Protein AF-A0A1S8IVL9-F1 (afdb_monomer)

Solvent-accessible surface area (backbone atoms only — not comparable to full-atom values): 5675 Å² total; per-residue (Å²): 107,70,67,59,52,49,54,49,50,51,48,51,52,56,59,50,70,74,42,99,66,57,46,81,44,67,66,37,76,20,57,28,40,93,81,38,82,89,32,65,50,70,39,53,31,39,38,40,35,77,49,34,38,34,39,40,57,86,67,85,46,98,86,48,88,66,67,75,78,87,31,66,67,62,54,45,45,47,50,6,45,46,70,72,40,57,89,82,44,75,52,82,40,83,45,81,84

Sequence (97 aa):
MKEYVTAYCDLVEERVNQYENATVELEQKVDFSKWVPEGFGTSDVVVLSDKTIEIIDLKYGKGVPVDAYLNPQLMLYALGAVDKYDIIYEFETVRMT

Nearest PDB structures (foldseek):
  8gh6-assembly1_A  TM=5.868E-01  e=4.905E-02  Bombyx mori
  8ibz-assembly1_C  TM=5.488E-01  e=6.471E-02  Bombyx mori
  5lhc-assembly1_A  TM=6.371E-01  e=7.303E-01  Bacillus sp. (in: firmicutes)
  5liq-assembly2_B  TM=6.339E-01  e=1.032E+00  Bacillus sp. (in: firmicutes)
  5lhc-assembly1_B  TM=6.404E-01  e=1.676E+00  Bacillus sp. (in: firmicutes)

pLDDT: mean 89.91, std 10.99, range [51.34, 98.06]

Organism: Enterococcus faecium (NCBI:txid1352)

Mean predicted aligned error: 4.23 Å

Structure (mmCIF, N/CA/C/O backbone):
data_AF-A0A1S8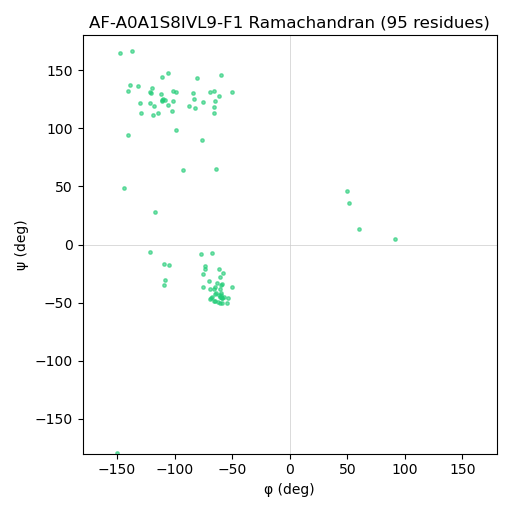IVL9-F1
#
_entry.id   AF-A0A1S8IVL9-F1
#
loop_
_atom_site.group_PD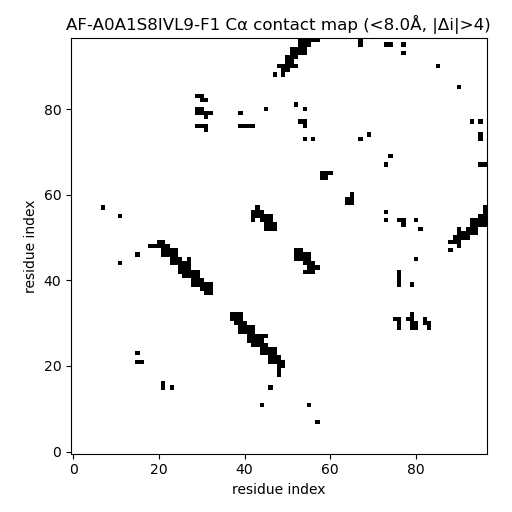B
_atom_site.id
_atom_site.type_symbol
_atom_site.label_atom_id
_atom_site.label_alt_id
_atom_site.label_comp_id
_atom_site.label_asym_id
_atom_site.label_entity_id
_atom_site.label_seq_id
_atom_site.pdbx_PDB_ins_code
_atom_site.Cartn_x
_atom_site.Cartn_y
_atom_site.Cartn_z
_atom_site.occupancy
_atom_site.B_iso_or_equiv
_atom_site.auth_seq_id
_atom_site.auth_comp_id
_atom_site.auth_asym_id
_atom_site.auth_atom_id
_atom_site.pdbx_PDB_model_num
ATOM 1 N N . MET A 1 1 ? 18.033 11.367 -9.418 1.00 69.50 1 MET A N 1
ATOM 2 C CA . MET A 1 1 ? 17.905 10.262 -8.433 1.00 69.50 1 MET A CA 1
ATOM 3 C C . MET A 1 1 ? 17.475 10.798 -7.080 1.00 69.50 1 MET A C 1
ATOM 5 O O . MET A 1 1 ? 16.381 10.458 -6.672 1.00 69.50 1 MET A O 1
ATOM 9 N N . LYS A 1 2 ? 18.254 11.683 -6.438 1.00 78.19 2 LYS A N 1
ATOM 10 C CA . LYS A 1 2 ? 17.851 12.330 -5.176 1.00 78.19 2 LYS A CA 1
ATOM 11 C C . LYS A 1 2 ? 16.485 13.026 -5.269 1.00 78.19 2 LYS A C 1
ATOM 13 O O . LYS A 1 2 ? 15.644 12.782 -4.426 1.00 78.19 2 LYS A O 1
ATOM 18 N N . GLU A 1 3 ? 16.246 13.787 -6.336 1.00 82.31 3 GLU A N 1
ATOM 19 C CA . GLU A 1 3 ? 14.958 14.465 -6.575 1.00 82.31 3 GLU A CA 1
ATOM 20 C C . GLU A 1 3 ? 13.771 13.496 -6.693 1.00 82.31 3 GLU A C 1
ATOM 22 O O . GLU A 1 3 ? 12.715 13.778 -6.150 1.00 82.31 3 GLU A O 1
ATOM 27 N N . TYR A 1 4 ? 13.950 12.331 -7.330 1.00 81.56 4 TYR A N 1
ATOM 28 C CA . TYR A 1 4 ? 12.893 11.312 -7.443 1.00 81.56 4 TYR A CA 1
ATOM 29 C C . TYR A 1 4 ? 12.578 10.652 -6.101 1.00 81.56 4 TYR A C 1
ATOM 31 O O . TYR A 1 4 ? 11.421 10.372 -5.812 1.00 81.56 4 TYR A O 1
ATOM 39 N N . VAL A 1 5 ? 13.608 10.411 -5.286 1.00 86.25 5 VAL A N 1
ATOM 40 C CA . VAL A 1 5 ? 13.432 9.872 -3.932 1.00 86.25 5 VAL A CA 1
ATOM 41 C C . VAL A 1 5 ? 12.730 10.899 -3.051 1.00 86.25 5 VAL A C 1
ATOM 43 O O . VAL A 1 5 ? 11.776 10.545 -2.377 1.00 86.25 5 VAL A O 1
ATOM 46 N N . THR A 1 6 ? 13.145 12.168 -3.100 1.00 90.38 6 THR A N 1
ATOM 47 C CA . THR A 1 6 ? 12.474 13.250 -2.368 1.00 90.38 6 THR A CA 1
ATOM 48 C C . THR A 1 6 ? 11.014 13.378 -2.790 1.00 90.38 6 THR A C 1
ATOM 50 O O . THR A 1 6 ? 10.152 13.298 -1.933 1.00 90.38 6 THR A O 1
ATOM 53 N N . ALA A 1 7 ? 10.724 13.444 -4.093 1.00 89.19 7 ALA A N 1
ATOM 54 C CA . ALA A 1 7 ? 9.348 13.519 -4.582 1.00 89.19 7 ALA A CA 1
ATOM 55 C C . ALA A 1 7 ? 8.497 12.310 -4.159 1.00 89.19 7 ALA A C 1
ATOM 57 O O . ALA A 1 7 ? 7.309 12.458 -3.888 1.00 89.19 7 ALA A O 1
ATOM 58 N N . TYR A 1 8 ? 9.092 11.114 -4.091 1.00 90.62 8 TYR A N 1
ATOM 59 C CA . TYR A 1 8 ? 8.390 9.936 -3.592 1.00 90.62 8 TYR A CA 1
ATOM 60 C C . TYR A 1 8 ? 8.091 10.026 -2.094 1.00 90.62 8 TYR A C 1
ATOM 62 O O . TYR A 1 8 ? 6.965 9.761 -1.686 1.00 90.62 8 TYR A O 1
ATOM 70 N N . CYS A 1 9 ? 9.071 10.425 -1.281 1.00 92.31 9 CYS A N 1
ATOM 71 C CA . CYS A 1 9 ? 8.863 10.644 0.148 1.00 92.31 9 CYS A CA 1
ATOM 72 C C . CYS A 1 9 ? 7.792 11.712 0.396 1.00 92.31 9 CYS A C 1
ATOM 74 O O . CYS A 1 9 ? 6.882 11.467 1.180 1.00 92.31 9 CYS A O 1
ATOM 76 N N . ASP A 1 10 ? 7.853 12.834 -0.325 1.00 94.31 10 ASP A N 1
ATOM 77 C CA . ASP A 1 10 ? 6.873 13.918 -0.228 1.00 94.31 10 ASP A CA 1
ATOM 78 C C . ASP A 1 10 ? 5.461 13.415 -0.569 1.00 94.31 10 ASP A C 1
ATOM 80 O O . ASP A 1 10 ? 4.511 13.712 0.151 1.00 94.31 10 ASP A O 1
ATOM 84 N N . LEU A 1 11 ? 5.323 12.599 -1.624 1.00 93.06 11 LEU A N 1
ATOM 85 C CA . LEU A 1 11 ? 4.051 11.967 -1.980 1.00 93.06 11 LEU A CA 1
ATOM 86 C C . LEU A 1 11 ? 3.546 11.067 -0.850 1.00 93.06 11 LEU A C 1
ATOM 88 O O . LEU A 1 11 ? 2.392 11.184 -0.449 1.00 93.06 11 LEU A O 1
ATOM 92 N N . VAL A 1 12 ? 4.386 10.167 -0.331 1.00 95.00 12 VAL A N 1
ATOM 93 C CA . VAL A 1 12 ? 3.993 9.255 0.754 1.00 95.00 12 VAL A CA 1
ATOM 94 C C . VAL A 1 12 ? 3.548 10.049 1.982 1.00 95.00 12 VAL A C 1
ATOM 96 O O . VAL A 1 12 ? 2.488 9.761 2.533 1.00 95.00 12 VAL A O 1
ATOM 99 N N . GLU A 1 13 ? 4.298 11.079 2.376 1.00 96.31 13 GLU A N 1
ATOM 100 C CA . GLU A 1 13 ? 3.924 11.966 3.480 1.00 96.31 13 GLU A CA 1
ATOM 101 C C . GLU A 1 13 ? 2.592 12.680 3.211 1.00 96.31 13 GLU A C 1
ATOM 103 O O . GLU A 1 13 ? 1.719 12.698 4.080 1.00 96.31 13 GLU A O 1
ATOM 108 N N . GLU A 1 14 ? 2.386 13.221 2.007 1.00 96.06 14 GLU A N 1
ATOM 109 C CA . GLU A 1 14 ? 1.129 13.864 1.616 1.00 96.06 14 GLU A CA 1
ATOM 110 C C . GLU A 1 14 ? -0.057 12.901 1.732 1.00 96.06 14 GLU A C 1
ATOM 112 O O . GLU A 1 14 ? -1.092 13.280 2.284 1.00 96.06 14 GLU A O 1
ATOM 117 N N . ARG A 1 15 ? 0.091 11.661 1.239 1.00 95.56 15 ARG A N 1
ATOM 118 C CA . ARG A 1 15 ? -0.952 10.627 1.295 1.00 95.56 15 ARG A CA 1
ATOM 119 C C . ARG A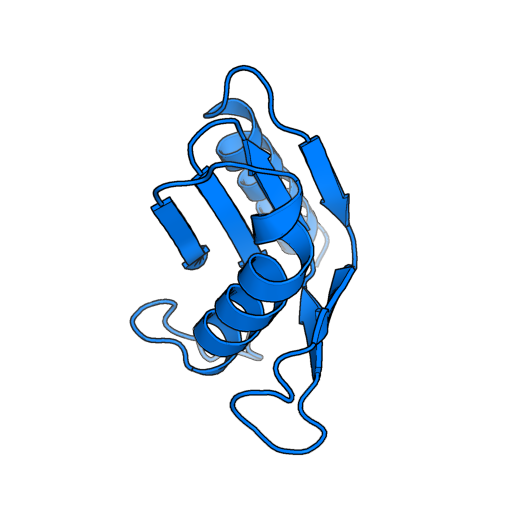 1 15 ? -1.255 10.219 2.734 1.00 95.56 15 ARG A C 1
ATOM 121 O O . ARG A 1 15 ? -2.421 10.209 3.116 1.00 95.56 15 ARG A O 1
ATOM 128 N N . VAL A 1 16 ? -0.230 9.937 3.539 1.00 96.06 16 VAL A N 1
ATOM 129 C CA . VAL A 1 16 ? -0.378 9.532 4.948 1.00 96.06 16 VAL A CA 1
ATOM 130 C C . VAL A 1 16 ? -1.085 10.617 5.762 1.00 96.06 16 VAL A C 1
ATOM 132 O O . VAL A 1 16 ? -2.002 10.311 6.521 1.00 96.06 16 VAL A O 1
ATOM 135 N N . ASN A 1 17 ? -0.741 11.888 5.538 1.00 96.38 17 ASN A N 1
ATOM 136 C CA . ASN A 1 17 ? -1.347 13.028 6.230 1.00 96.38 17 ASN A CA 1
ATOM 137 C C . ASN A 1 17 ? -2.833 13.266 5.880 1.00 96.38 17 ASN A C 1
ATOM 139 O O . ASN A 1 17 ? -3.473 14.101 6.517 1.00 96.38 17 ASN A O 1
ATOM 143 N N . GLN A 1 18 ? -3.411 12.551 4.904 1.00 95.25 18 GLN A N 1
ATOM 144 C CA . GLN A 1 18 ? -4.857 12.594 4.628 1.00 95.25 18 GLN A CA 1
ATOM 145 C C . GLN A 1 18 ? -5.693 11.777 5.627 1.00 95.25 18 GLN A C 1
ATOM 147 O O . GLN A 1 18 ? -6.923 11.832 5.575 1.00 95.25 18 GLN A O 1
ATOM 152 N N . TYR A 1 19 ? -5.057 10.998 6.505 1.00 94.62 19 TYR A N 1
ATOM 153 C CA . TYR A 1 19 ? -5.723 10.047 7.391 1.00 94.62 19 TYR A CA 1
ATOM 154 C C . TYR A 1 19 ? -5.445 10.380 8.863 1.00 94.62 19 TYR A C 1
ATOM 156 O O . TYR A 1 19 ? -4.299 10.545 9.266 1.00 94.62 19 TYR A O 1
ATOM 164 N N . GLU A 1 20 ? -6.496 10.440 9.687 1.00 87.19 20 GLU A N 1
ATOM 165 C CA . GLU A 1 20 ? -6.408 10.907 11.083 1.00 87.19 20 GLU A CA 1
ATOM 166 C C . GLU A 1 20 ? -5.729 9.893 12.033 1.00 87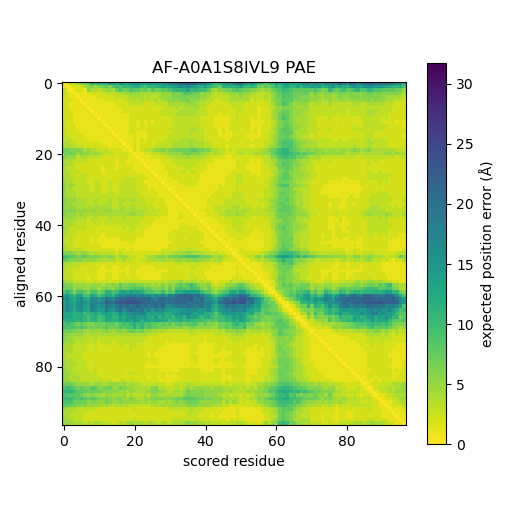.19 20 GLU A C 1
ATOM 168 O O . GLU A 1 20 ? -5.219 10.289 13.074 1.00 87.19 20 GLU A O 1
ATOM 173 N N . ASN A 1 21 ? -5.634 8.609 11.654 1.00 89.06 21 ASN A N 1
ATOM 174 C CA . ASN A 1 21 ? -5.007 7.533 12.442 1.00 89.06 21 ASN A CA 1
ATOM 175 C C . ASN A 1 21 ? -4.263 6.514 11.553 1.00 89.06 21 ASN A C 1
ATOM 177 O O . ASN A 1 21 ? -4.478 5.305 11.653 1.00 89.06 21 ASN A O 1
ATOM 181 N N . ALA A 1 22 ? -3.426 6.986 10.628 1.00 94.38 22 ALA A N 1
ATOM 182 C CA . ALA A 1 22 ? -2.702 6.092 9.727 1.00 94.38 22 ALA A CA 1
ATOM 183 C C . ALA A 1 22 ? -1.617 5.264 10.440 1.00 94.38 22 ALA A C 1
ATOM 185 O O . ALA A 1 22 ? -0.748 5.801 11.126 1.00 94.38 22 ALA A O 1
ATOM 186 N N . THR A 1 23 ? -1.614 3.955 10.188 1.00 95.94 23 THR A N 1
ATOM 187 C CA . THR A 1 23 ? -0.450 3.081 10.387 1.00 95.94 23 THR A CA 1
ATOM 188 C C . THR A 1 23 ? 0.243 2.883 9.046 1.00 95.94 23 THR A C 1
ATOM 190 O O . THR A 1 23 ? -0.414 2.581 8.051 1.00 95.94 23 THR A O 1
ATOM 193 N N . VAL A 1 24 ? 1.563 3.061 9.010 1.00 96.94 24 VAL A N 1
ATOM 194 C CA . VAL A 1 24 ? 2.362 2.933 7.786 1.00 96.94 24 VAL A CA 1
ATOM 195 C C . VAL A 1 24 ? 3.245 1.704 7.886 1.00 96.94 24 VAL A C 1
ATOM 197 O O . VAL A 1 24 ? 4.061 1.582 8.797 1.00 96.94 24 VAL A O 1
ATOM 200 N N . GLU A 1 25 ? 3.103 0.820 6.913 1.00 97.25 25 GLU A N 1
ATOM 201 C CA . GLU A 1 25 ? 3.911 -0.376 6.758 1.00 97.25 25 GLU A CA 1
ATOM 202 C C . GLU A 1 25 ? 4.784 -0.235 5.508 1.00 97.25 25 GLU A C 1
ATOM 204 O O . GLU A 1 25 ? 4.291 0.093 4.429 1.00 97.25 25 GLU A O 1
ATOM 209 N N . LEU A 1 26 ? 6.084 -0.484 5.644 1.00 96.56 26 LEU A N 1
ATOM 210 C CA . LEU A 1 26 ? 7.058 -0.350 4.555 1.00 96.56 26 LEU A CA 1
ATOM 211 C C . LEU A 1 26 ? 7.492 -1.727 4.050 1.00 96.56 26 LEU A C 1
ATOM 213 O O . LEU A 1 26 ? 7.580 -2.659 4.851 1.00 96.56 26 LEU A O 1
ATOM 217 N N . GLU A 1 27 ? 7.794 -1.840 2.754 1.00 96.31 27 GLU A N 1
ATOM 218 C CA . GLU A 1 27 ? 8.366 -3.042 2.115 1.00 96.31 27 GLU A CA 1
ATOM 219 C C . GLU A 1 27 ? 7.592 -4.328 2.457 1.00 96.31 27 GLU A C 1
ATOM 221 O O . GLU A 1 27 ? 8.145 -5.367 2.837 1.00 96.31 27 GLU A O 1
ATOM 226 N N . GLN A 1 28 ? 6.266 -4.254 2.362 1.00 96.94 28 GLN A N 1
ATOM 227 C CA . GLN A 1 28 ? 5.397 -5.338 2.792 1.00 96.94 28 GLN A CA 1
ATOM 228 C C . GLN A 1 28 ? 5.262 -6.404 1.726 1.00 96.94 28 GLN A C 1
ATOM 230 O O . GLN A 1 28 ? 4.787 -6.150 0.618 1.00 96.94 28 GLN A O 1
ATOM 235 N N . LYS A 1 29 ? 5.560 -7.648 2.106 1.00 97.25 29 LYS A N 1
ATOM 236 C CA . LYS A 1 29 ? 5.165 -8.794 1.296 1.00 97.25 29 LYS A CA 1
ATOM 237 C C . LYS A 1 29 ? 3.638 -8.896 1.264 1.00 97.25 29 LYS A C 1
ATOM 239 O O . LYS A 1 29 ? 3.002 -9.030 2.313 1.00 97.25 29 LYS A O 1
ATOM 244 N N . VAL A 1 30 ? 3.089 -8.881 0.055 1.00 97.06 30 VAL A N 1
ATOM 245 C CA . VAL A 1 30 ? 1.671 -9.093 -0.247 1.00 97.06 30 VAL A CA 1
ATOM 246 C C . VAL A 1 30 ? 1.521 -10.426 -0.971 1.00 97.06 30 VAL A C 1
ATOM 248 O O . VAL A 1 30 ? 2.193 -10.683 -1.972 1.00 97.06 30 VAL A O 1
ATOM 251 N N . ASP A 1 31 ? 0.681 -11.302 -0.427 1.00 97.88 31 ASP A N 1
ATOM 252 C CA . ASP A 1 31 ? 0.396 -12.620 -0.991 1.00 97.88 31 ASP A CA 1
ATOM 253 C C . ASP A 1 31 ? -0.955 -12.564 -1.702 1.00 97.88 31 ASP A C 1
ATOM 255 O O . ASP A 1 31 ? -1.983 -12.331 -1.076 1.00 97.88 31 ASP A O 1
ATOM 259 N N . PHE A 1 32 ? -0.948 -12.747 -3.019 1.00 97.62 32 PHE A N 1
ATOM 260 C CA . PHE A 1 32 ? -2.157 -12.780 -3.842 1.00 97.62 32 PHE A CA 1
ATOM 261 C C . PHE A 1 32 ? -2.332 -14.152 -4.505 1.00 97.62 32 PHE A C 1
ATOM 263 O O . PHE A 1 32 ? -2.964 -14.280 -5.560 1.00 97.62 32 PHE A O 1
ATOM 270 N N . SER A 1 33 ? -1.810 -15.203 -3.862 1.00 98.00 33 SER A N 1
ATOM 271 C CA . SER A 1 33 ? -1.843 -16.577 -4.365 1.00 98.00 33 SER A CA 1
ATOM 272 C C . SER A 1 33 ? -3.257 -17.135 -4.548 1.00 98.00 33 SER A C 1
ATOM 274 O O . SER A 1 33 ? -3.469 -18.038 -5.359 1.00 98.00 33 SER A O 1
ATOM 276 N N . LYS A 1 34 ? -4.246 -16.545 -3.861 1.00 96.94 34 LYS A N 1
ATOM 277 C CA . LYS A 1 34 ? -5.682 -16.816 -4.047 1.00 96.94 34 LYS A CA 1
ATOM 278 C C . LYS A 1 34 ? -6.182 -16.498 -5.462 1.00 96.94 34 LYS A C 1
ATOM 280 O O . LYS A 1 34 ? -7.143 -17.120 -5.907 1.00 96.94 34 LYS A O 1
ATOM 285 N N . TRP A 1 35 ? -5.547 -15.556 -6.163 1.00 97.12 35 TRP A N 1
ATOM 286 C CA . TRP A 1 35 ? -5.942 -15.121 -7.510 1.00 97.12 35 TRP A CA 1
ATOM 287 C C . TRP A 1 35 ? -4.960 -15.569 -8.592 1.00 97.12 35 TRP A C 1
ATOM 289 O O . TRP A 1 35 ? -5.376 -15.885 -9.705 1.00 97.12 35 TRP A O 1
ATOM 299 N N . VAL A 1 36 ? -3.666 -15.616 -8.276 1.00 97.31 36 VAL A N 1
ATOM 300 C CA . VAL A 1 36 ? -2.610 -16.068 -9.190 1.00 97.31 36 VAL A CA 1
ATOM 301 C C . VAL A 1 36 ? -1.781 -17.119 -8.459 1.00 97.31 36 VAL A C 1
ATOM 303 O O . VAL A 1 36 ? -1.108 -16.741 -7.510 1.00 97.31 36 VAL A O 1
ATOM 306 N N . PRO A 1 37 ? -1.788 -18.408 -8.855 1.00 97.81 37 PRO A N 1
ATOM 307 C CA . PRO A 1 37 ? -1.033 -19.448 -8.156 1.00 97.81 37 PRO A CA 1
ATOM 308 C C . PRO A 1 37 ? 0.428 -19.053 -7.919 1.00 97.81 37 PRO A C 1
ATOM 310 O O . PRO A 1 37 ? 1.093 -18.577 -8.836 1.00 97.81 37 PRO A O 1
ATOM 313 N N . GLU A 1 38 ? 0.902 -19.230 -6.681 1.00 96.94 38 GLU A N 1
ATOM 314 C CA . GLU A 1 38 ? 2.251 -18.835 -6.226 1.00 96.94 38 GLU A CA 1
ATOM 315 C C . GLU A 1 38 ? 2.561 -17.326 -6.346 1.00 96.94 38 GLU A C 1
ATOM 317 O O . GLU A 1 38 ? 3.708 -16.901 -6.209 1.00 96.94 38 GLU A O 1
ATOM 322 N N . GLY A 1 39 ? 1.542 -16.497 -6.578 1.00 97.69 39 GLY A N 1
ATOM 323 C CA . GLY A 1 39 ? 1.665 -15.061 -6.770 1.00 97.69 39 GLY A CA 1
ATOM 324 C C . GLY A 1 39 ? 1.911 -14.299 -5.471 1.00 97.69 39 GLY A C 1
ATOM 325 O O . GLY A 1 39 ? 1.101 -14.331 -4.546 1.00 97.69 39 GLY A O 1
ATOM 326 N N . PHE A 1 40 ? 3.014 -13.557 -5.428 1.00 98.06 40 PHE A N 1
ATOM 327 C CA . PHE A 1 40 ? 3.310 -12.596 -4.373 1.00 98.06 40 PHE A CA 1
ATOM 328 C C . PHE A 1 40 ? 4.099 -11.409 -4.929 1.00 98.06 40 PHE A C 1
ATOM 330 O O . PHE A 1 40 ? 4.667 -11.468 -6.022 1.00 98.06 40 PHE A O 1
ATOM 337 N N . GLY A 1 41 ? 4.164 -10.336 -4.149 1.00 96.25 41 GLY A N 1
ATOM 338 C CA . GLY A 1 41 ? 4.992 -9.171 -4.432 1.00 96.25 41 GLY A CA 1
ATOM 339 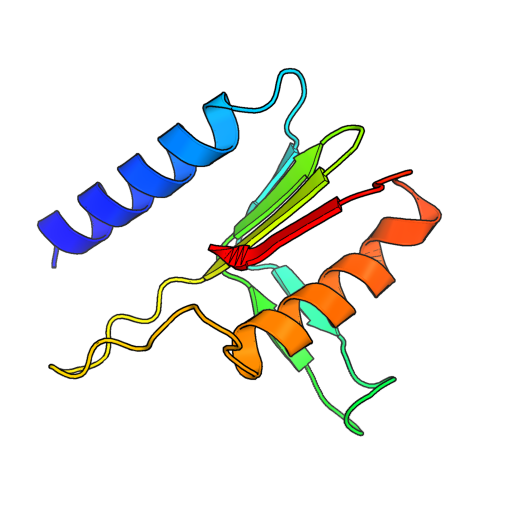C C . GLY A 1 41 ? 5.441 -8.474 -3.157 1.00 96.25 41 GLY A C 1
ATOM 340 O O . GLY A 1 41 ? 5.100 -8.901 -2.052 1.00 96.25 41 GLY A O 1
ATOM 341 N N . THR A 1 42 ? 6.198 -7.398 -3.332 1.00 96.56 42 THR A N 1
ATOM 342 C CA . THR A 1 42 ? 6.562 -6.474 -2.257 1.00 96.56 42 THR A CA 1
ATOM 343 C C . THR A 1 42 ? 5.974 -5.121 -2.605 1.00 96.56 42 THR A C 1
ATOM 345 O O . THR A 1 42 ? 6.287 -4.590 -3.669 1.00 96.56 42 THR A O 1
ATOM 348 N N . SER A 1 43 ? 5.093 -4.627 -1.742 1.00 95.31 43 SER A N 1
ATOM 349 C CA . SER A 1 43 ? 4.547 -3.277 -1.790 1.00 95.31 43 SER A CA 1
ATOM 350 C C . SER A 1 43 ? 5.516 -2.327 -1.102 1.00 95.31 43 SER A C 1
ATOM 352 O O . SER A 1 43 ? 5.902 -2.595 0.038 1.00 95.31 43 SER A O 1
ATOM 354 N N . ASP A 1 44 ? 5.854 -1.212 -1.747 1.00 95.19 44 ASP A N 1
ATOM 355 C CA . ASP A 1 44 ? 6.762 -0.220 -1.161 1.00 95.19 44 ASP A CA 1
ATOM 356 C C . ASP A 1 44 ? 6.170 0.376 0.132 1.00 95.19 44 ASP A C 1
ATOM 358 O O . ASP A 1 44 ? 6.830 0.387 1.174 1.00 95.19 44 ASP A O 1
ATOM 362 N N . VAL A 1 45 ? 4.905 0.824 0.089 1.00 97.06 45 VAL A N 1
ATOM 363 C CA . VAL A 1 45 ? 4.181 1.360 1.254 1.00 97.06 45 VAL A CA 1
ATOM 364 C C . VAL A 1 45 ? 2.734 0.866 1.284 1.00 97.06 45 VAL A C 1
ATOM 366 O O . VAL A 1 45 ? 2.040 0.869 0.267 1.00 97.06 45 VAL A O 1
ATOM 369 N N . VAL A 1 46 ? 2.264 0.481 2.471 1.00 97.44 46 VAL A N 1
ATOM 370 C CA . VAL A 1 46 ? 0.849 0.229 2.768 1.00 97.44 46 VAL A CA 1
ATOM 371 C C . VAL A 1 46 ? 0.420 1.153 3.904 1.00 97.44 46 VAL A C 1
ATOM 373 O O . VAL A 1 46 ? 0.988 1.114 4.994 1.00 97.44 46 VAL A O 1
ATOM 376 N N . VAL A 1 47 ? -0.589 1.981 3.652 1.00 97.31 47 VAL A N 1
ATOM 377 C CA . VAL A 1 47 ? -1.207 2.850 4.656 1.00 97.31 47 VAL A CA 1
ATOM 378 C C . VAL A 1 47 ? -2.511 2.210 5.111 1.00 97.31 47 VAL A C 1
ATOM 380 O O . VAL A 1 47 ? -3.394 1.939 4.301 1.00 97.31 47 VAL A O 1
ATOM 383 N N . LEU A 1 48 ? -2.635 1.973 6.411 1.00 96.31 48 LEU A N 1
ATOM 384 C CA . LEU A 1 48 ? -3.818 1.412 7.054 1.00 96.31 48 LEU A CA 1
ATOM 385 C C . LEU A 1 48 ? -4.508 2.513 7.856 1.00 96.31 48 LEU A C 1
ATOM 387 O O . LEU A 1 48 ? -3.888 3.134 8.716 1.00 96.31 48 LEU A O 1
ATOM 391 N N . SER A 1 49 ? -5.786 2.748 7.587 1.00 93.06 49 SER A N 1
ATOM 392 C CA . SER A 1 49 ? -6.639 3.685 8.325 1.00 93.06 49 SER A CA 1
ATOM 393 C C . SER A 1 49 ? -8.015 3.063 8.565 1.00 93.06 49 SER A C 1
ATOM 395 O O . SER A 1 49 ? -8.366 2.087 7.903 1.00 93.06 49 SER A O 1
ATOM 397 N N . ASP A 1 50 ? -8.814 3.656 9.455 1.00 86.44 50 ASP A N 1
ATOM 398 C CA . ASP A 1 50 ? -10.100 3.099 9.911 1.00 86.44 50 ASP A CA 1
ATOM 399 C C . ASP A 1 50 ? -11.040 2.655 8.781 1.00 86.44 50 ASP A C 1
ATOM 401 O O . ASP A 1 50 ? -11.734 1.660 8.927 1.00 86.44 50 ASP A O 1
ATOM 405 N N . LYS A 1 51 ? -11.075 3.373 7.650 1.00 91.81 51 LYS A N 1
ATOM 406 C CA . LYS A 1 51 ? -11.977 3.069 6.520 1.00 91.81 51 LYS A CA 1
ATOM 407 C C . LYS A 1 51 ? -11.256 2.794 5.209 1.00 91.81 51 LYS A C 1
ATOM 409 O O . LYS A 1 51 ? -11.907 2.489 4.207 1.00 91.81 51 LYS A O 1
ATOM 414 N N . THR A 1 52 ? -9.941 2.979 5.152 1.00 95.38 52 THR A N 1
ATOM 415 C CA . THR A 1 52 ? -9.189 2.910 3.897 1.00 95.38 52 THR A CA 1
ATOM 416 C C . THR A 1 52 ? -7.857 2.216 4.089 1.00 95.38 52 THR A C 1
ATOM 418 O O . THR A 1 52 ? -7.082 2.585 4.970 1.00 95.38 52 THR A O 1
ATOM 421 N N . ILE A 1 53 ? -7.575 1.273 3.197 1.00 96.69 53 ILE A N 1
ATOM 422 C CA . ILE A 1 53 ? -6.221 0.803 2.932 1.00 96.69 53 ILE A CA 1
ATOM 423 C C . ILE A 1 53 ? -5.724 1.458 1.645 1.00 96.69 53 ILE A C 1
ATOM 425 O O . ILE A 1 53 ? -6.439 1.499 0.642 1.00 96.69 53 ILE A O 1
ATOM 429 N N . GLU A 1 54 ? -4.517 2.006 1.673 1.00 96.62 54 GLU A N 1
ATOM 430 C CA . GLU A 1 54 ? -3.880 2.590 0.500 1.00 96.62 54 GLU A CA 1
ATOM 431 C C . GLU A 1 54 ? -2.551 1.905 0.203 1.00 96.62 54 GLU A C 1
ATOM 433 O O . GLU A 1 54 ? -1.713 1.732 1.084 1.00 96.62 54 GLU A O 1
ATOM 438 N N . ILE A 1 55 ? -2.376 1.524 -1.058 1.00 96.38 55 ILE A N 1
ATOM 439 C CA . ILE A 1 55 ? -1.163 0.918 -1.5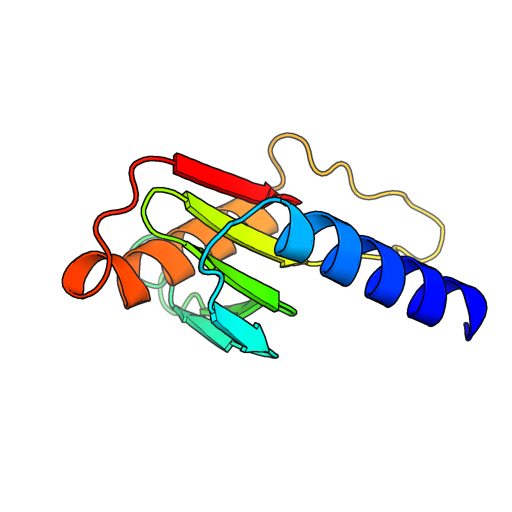84 1.00 96.38 55 ILE A CA 1
ATOM 440 C C . ILE A 1 55 ? -0.472 1.993 -2.410 1.00 96.38 55 ILE A C 1
ATOM 442 O O . ILE A 1 55 ? -1.068 2.491 -3.367 1.00 96.38 55 ILE A O 1
ATOM 446 N N . ILE A 1 56 ? 0.754 2.342 -2.026 1.00 94.56 56 ILE A N 1
ATOM 447 C CA . ILE A 1 56 ? 1.591 3.295 -2.755 1.00 94.56 56 ILE A CA 1
ATOM 448 C C . ILE A 1 56 ? 2.790 2.515 -3.294 1.00 94.56 56 ILE A C 1
ATOM 450 O O . ILE A 1 56 ? 3.603 2.012 -2.516 1.00 94.56 56 ILE A O 1
ATOM 454 N N . ASP A 1 57 ? 2.873 2.378 -4.616 1.00 89.31 57 ASP A N 1
ATOM 455 C CA . ASP A 1 57 ? 3.952 1.647 -5.294 1.00 89.31 57 ASP A CA 1
ATOM 456 C C . ASP A 1 57 ? 4.344 2.400 -6.569 1.00 89.31 57 ASP A C 1
ATOM 458 O O . ASP A 1 57 ? 3.736 2.260 -7.636 1.00 89.31 57 ASP A O 1
ATOM 462 N N . LEU A 1 58 ? 5.372 3.246 -6.460 1.00 80.81 58 LEU A N 1
ATOM 463 C CA . LEU A 1 58 ? 5.815 4.050 -7.593 1.00 80.81 58 LEU A CA 1
ATOM 464 C C . LEU A 1 58 ? 6.738 3.251 -8.508 1.00 80.81 58 LEU A C 1
ATOM 466 O O . LEU A 1 58 ? 7.882 2.920 -8.187 1.00 80.81 58 LEU A O 1
ATOM 470 N N . LYS A 1 59 ? 6.292 3.066 -9.749 1.00 75.50 59 LYS A N 1
ATOM 471 C CA . LYS A 1 59 ? 7.135 2.552 -10.829 1.00 75.50 59 LYS A CA 1
ATOM 472 C C . LYS A 1 59 ? 7.661 3.697 -11.691 1.00 75.50 59 LYS A C 1
ATOM 474 O O . LYS A 1 59 ? 7.020 4.145 -12.639 1.00 75.50 59 LYS A O 1
ATOM 479 N N . TYR A 1 60 ? 8.898 4.117 -11.423 1.00 66.06 60 TYR A N 1
ATOM 480 C CA . TYR A 1 60 ? 9.666 4.946 -12.355 1.00 66.06 60 TYR A CA 1
ATOM 481 C C . TYR A 1 60 ? 10.187 4.072 -13.501 1.00 66.06 60 TYR A C 1
ATOM 483 O O . TYR A 1 60 ? 11.273 3.490 -13.434 1.00 66.06 60 TYR A O 1
ATOM 491 N N . GLY A 1 61 ? 9.400 3.949 -14.570 1.00 58.47 61 GLY A N 1
ATOM 492 C CA . GLY A 1 61 ? 9.877 3.330 -15.802 1.00 58.47 61 GLY A CA 1
ATOM 493 C C . GLY A 1 61 ? 11.072 4.108 -16.357 1.00 58.47 61 GLY A C 1
ATOM 494 O O . GLY A 1 61 ? 11.128 5.332 -16.246 1.00 58.47 61 GLY A O 1
ATOM 495 N N . LYS A 1 62 ? 12.039 3.416 -16.977 1.00 55.47 62 LYS A N 1
ATOM 496 C CA . LYS A 1 62 ? 13.185 4.012 -17.696 1.00 55.47 62 LYS A CA 1
ATOM 497 C C . LYS A 1 62 ? 12.714 4.819 -18.927 1.00 55.47 62 LYS A C 1
ATOM 499 O O . LYS A 1 62 ? 12.985 4.432 -20.058 1.00 55.47 62 LYS A O 1
ATOM 504 N N . GLY A 1 63 ? 11.978 5.909 -18.712 1.00 52.69 63 GLY A N 1
ATOM 505 C CA . GLY A 1 63 ? 11.405 6.777 -19.743 1.00 52.69 63 GLY A CA 1
ATOM 506 C C . GLY A 1 63 ? 9.985 6.433 -20.209 1.00 52.69 63 GLY A C 1
ATOM 507 O O . GLY A 1 63 ? 9.502 7.094 -21.122 1.00 52.69 63 GLY A O 1
ATOM 508 N N . VAL A 1 64 ? 9.304 5.447 -19.610 1.00 51.34 64 VAL A N 1
ATOM 509 C CA . VAL A 1 64 ? 7.895 5.136 -19.919 1.00 51.34 64 VAL A CA 1
ATOM 510 C C . VAL A 1 64 ? 7.063 5.319 -18.649 1.00 51.34 64 VAL A C 1
ATOM 512 O O . VAL A 1 64 ? 7.263 4.549 -17.707 1.00 51.34 64 VAL A O 1
ATOM 515 N N . PRO A 1 65 ? 6.181 6.332 -18.581 1.00 59.19 65 PRO A N 1
ATOM 516 C CA . PRO A 1 65 ? 5.245 6.455 -17.474 1.00 59.19 65 PRO A CA 1
ATOM 517 C C . PRO A 1 65 ? 4.333 5.227 -17.460 1.00 59.19 65 PRO A C 1
ATOM 519 O O . PRO A 1 65 ? 3.758 4.860 -18.486 1.00 59.19 65 PRO A O 1
ATOM 522 N N . VAL A 1 66 ? 4.244 4.571 -16.308 1.00 64.94 66 VAL A N 1
ATOM 523 C CA . VAL A 1 66 ? 3.266 3.509 -16.082 1.00 64.94 66 VAL A CA 1
ATOM 524 C C . VAL A 1 66 ? 2.004 4.193 -15.581 1.00 64.94 66 VAL A C 1
ATOM 526 O O . VAL A 1 66 ? 2.04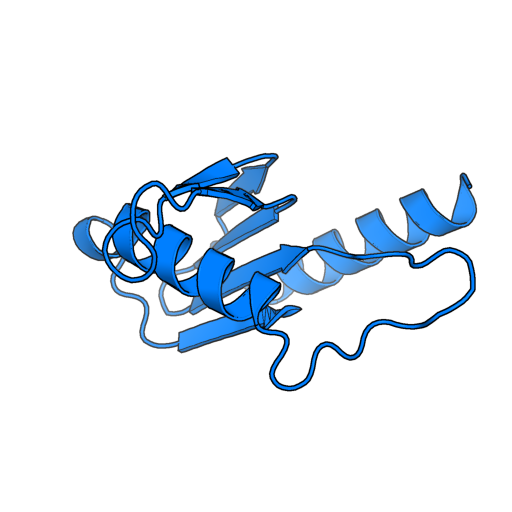7 4.889 -14.570 1.00 64.94 66 VAL A O 1
ATOM 529 N N . ASP A 1 67 ? 0.907 4.046 -16.318 1.00 69.00 67 ASP A N 1
ATOM 530 C CA . ASP A 1 67 ? -0.386 4.565 -15.884 1.00 69.00 67 ASP A CA 1
ATOM 531 C C . ASP A 1 67 ? -0.843 3.799 -14.632 1.00 69.00 67 ASP A C 1
ATOM 533 O O . ASP A 1 67 ? -0.778 2.566 -14.585 1.00 69.00 67 ASP A O 1
ATOM 537 N N . ALA A 1 68 ? -1.275 4.531 -13.607 1.00 69.50 68 ALA A N 1
ATOM 538 C CA . ALA A 1 68 ? -1.868 3.951 -12.407 1.00 69.50 68 ALA A CA 1
ATOM 539 C C . ALA A 1 68 ? -3.294 3.437 -12.679 1.00 69.50 68 ALA A C 1
ATOM 541 O O . ALA A 1 68 ? -3.798 2.568 -11.961 1.00 69.50 68 ALA A O 1
ATOM 542 N N . TYR A 1 69 ? -3.953 3.931 -13.732 1.00 78.00 69 TYR A N 1
ATOM 543 C CA . TYR A 1 69 ? -5.299 3.516 -14.094 1.00 78.00 69 TYR A CA 1
ATOM 544 C C . TYR A 1 69 ? -5.342 2.044 -14.520 1.00 78.00 69 TYR A C 1
ATOM 546 O O . TYR A 1 69 ? -4.726 1.641 -15.505 1.00 78.00 69 TYR A O 1
ATOM 554 N N . LEU A 1 70 ? -6.107 1.240 -13.770 1.00 78.94 70 LEU A N 1
ATOM 555 C CA . LEU A 1 70 ? -6.261 -0.207 -13.978 1.00 78.94 70 LEU A CA 1
ATOM 556 C C . LEU A 1 70 ? -4.921 -0.955 -14.089 1.00 78.94 70 LEU A C 1
ATOM 558 O O . LEU A 1 70 ? -4.808 -1.926 -14.838 1.00 78.94 70 LEU A O 1
ATOM 562 N N . ASN A 1 71 ? -3.908 -0.516 -13.335 1.00 88.06 71 ASN A N 1
ATOM 563 C CA . ASN A 1 71 ? -2.608 -1.173 -13.289 1.00 88.06 71 ASN A CA 1
ATOM 564 C C . ASN A 1 71 ? -2.735 -2.581 -12.663 1.00 88.06 71 ASN A C 1
ATOM 566 O O . ASN A 1 71 ? -2.997 -2.686 -11.460 1.00 88.06 71 ASN A O 1
ATOM 570 N N . PRO A 1 72 ? -2.507 -3.673 -13.425 1.00 90.81 72 PRO A N 1
ATOM 571 C CA . PRO A 1 72 ? -2.723 -5.026 -12.916 1.00 90.81 72 PRO A CA 1
ATOM 572 C C . PRO A 1 72 ? -1.809 -5.398 -11.746 1.00 90.81 72 PRO A C 1
ATOM 574 O O . PRO A 1 72 ? -2.229 -6.139 -10.862 1.00 90.81 72 PRO A O 1
ATOM 577 N N . GLN A 1 73 ? -0.573 -4.887 -11.716 1.00 90.69 73 GLN A N 1
ATOM 578 C CA . GLN A 1 73 ? 0.351 -5.144 -10.611 1.00 90.69 73 GLN A CA 1
ATOM 579 C C . GLN A 1 73 ? -0.177 -4.518 -9.321 1.00 90.69 73 GLN A C 1
ATOM 581 O O . GLN A 1 73 ? -0.264 -5.197 -8.300 1.00 90.69 73 GLN A O 1
ATOM 586 N N . LEU A 1 74 ? -0.578 -3.249 -9.389 1.00 92.88 74 LEU A N 1
ATOM 587 C CA . LEU A 1 74 ? -1.078 -2.512 -8.233 1.00 92.88 74 LEU A CA 1
ATOM 588 C C . LEU A 1 74 ? -2.390 -3.114 -7.709 1.00 92.88 74 LEU A C 1
ATOM 590 O O . LEU A 1 74 ? -2.574 -3.245 -6.503 1.00 92.88 74 LEU A O 1
ATOM 594 N N . MET A 1 75 ? -3.253 -3.593 -8.610 1.00 95.00 75 MET A N 1
ATOM 595 C CA . MET A 1 75 ? -4.468 -4.331 -8.250 1.00 95.00 75 MET A CA 1
ATOM 596 C C . MET A 1 75 ? -4.169 -5.664 -7.551 1.00 95.00 75 MET A C 1
ATOM 598 O O . MET A 1 75 ? -4.834 -6.002 -6.575 1.00 95.00 75 MET A O 1
ATOM 602 N N . LEU A 1 76 ? -3.169 -6.426 -8.007 1.00 96.81 76 LEU A N 1
ATOM 603 C CA . LEU A 1 76 ? -2.753 -7.662 -7.331 1.00 96.81 76 LEU A CA 1
ATOM 604 C C . LEU A 1 76 ? -2.162 -7.376 -5.948 1.00 96.81 76 LEU A C 1
ATOM 606 O O . LEU A 1 76 ? -2.435 -8.105 -4.996 1.00 96.81 76 LEU A O 1
ATOM 610 N N . TYR A 1 77 ? -1.395 -6.294 -5.820 1.00 96.56 77 TYR A N 1
ATOM 611 C CA . TYR A 1 77 ? -0.846 -5.872 -4.535 1.00 96.56 77 TYR A CA 1
ATOM 612 C C . TYR A 1 77 ? -1.955 -5.461 -3.571 1.00 96.56 77 TYR A C 1
ATOM 614 O O . TYR A 1 77 ? -1.949 -5.893 -2.421 1.00 96.56 77 TYR A O 1
ATOM 622 N N . ALA A 1 78 ? -2.945 -4.715 -4.060 1.00 95.88 78 ALA A N 1
ATOM 623 C CA . ALA A 1 78 ? -4.145 -4.375 -3.315 1.00 95.88 78 ALA A CA 1
ATOM 624 C C . ALA A 1 78 ? -4.894 -5.620 -2.821 1.00 95.88 78 ALA A C 1
ATOM 626 O O . ALA A 1 78 ? -5.239 -5.685 -1.647 1.00 95.88 78 ALA A O 1
ATOM 627 N N . LEU A 1 79 ? -5.084 -6.636 -3.669 1.00 96.88 79 LEU A N 1
ATOM 628 C CA . LEU A 1 79 ? -5.729 -7.890 -3.262 1.00 96.88 79 LEU A CA 1
ATOM 629 C C . LEU A 1 79 ? -4.948 -8.615 -2.162 1.00 96.88 79 LEU A C 1
ATOM 631 O O . LEU A 1 79 ? -5.547 -9.056 -1.184 1.00 96.88 79 LEU A O 1
ATOM 635 N N . GLY A 1 80 ? -3.621 -8.697 -2.281 1.00 97.12 80 GLY A N 1
ATOM 636 C CA . GLY A 1 80 ? -2.798 -9.324 -1.246 1.00 97.12 80 GLY A CA 1
ATOM 637 C C . GLY A 1 80 ? -2.721 -8.519 0.054 1.00 97.12 80 GLY A C 1
ATOM 638 O O . GLY A 1 80 ? -2.630 -9.101 1.134 1.00 97.12 80 GLY A O 1
ATOM 639 N N . ALA A 1 81 ? -2.792 -7.189 -0.020 1.00 97.00 81 ALA A N 1
ATOM 640 C CA . ALA A 1 81 ? -2.876 -6.330 1.156 1.00 97.00 81 ALA A CA 1
ATOM 641 C C . ALA A 1 81 ? -4.231 -6.495 1.862 1.00 97.00 81 ALA A C 1
ATOM 643 O O . ALA A 1 81 ? -4.267 -6.726 3.068 1.00 97.00 81 ALA A O 1
ATOM 644 N N . VAL A 1 82 ? -5.335 -6.466 1.110 1.00 95.62 82 VAL 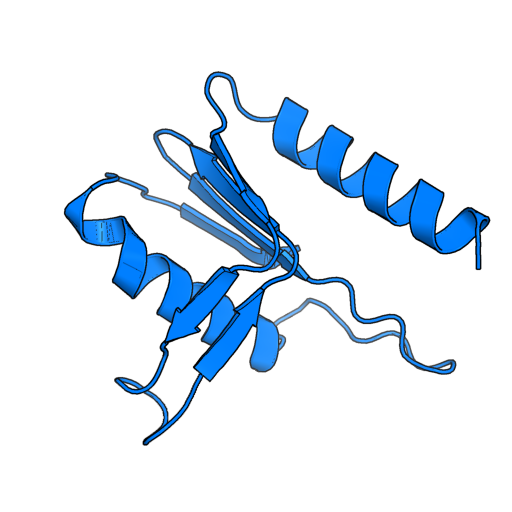A N 1
ATOM 645 C CA . VAL A 1 82 ? -6.682 -6.733 1.633 1.00 95.62 82 VAL A CA 1
ATOM 646 C C . VAL A 1 82 ? -6.713 -8.085 2.336 1.00 95.62 82 VAL A C 1
ATOM 648 O O . VAL A 1 82 ? -7.079 -8.150 3.502 1.00 95.62 82 VAL A O 1
ATOM 651 N N . ASP A 1 83 ? -6.229 -9.144 1.685 1.00 95.69 83 ASP A N 1
ATOM 652 C CA . ASP A 1 83 ? -6.255 -10.491 2.258 1.00 95.69 83 ASP A CA 1
ATOM 653 C C . ASP A 1 83 ? -5.503 -10.611 3.590 1.00 95.69 83 ASP A C 1
ATOM 655 O O . ASP A 1 83 ? -5.893 -11.368 4.480 1.00 95.69 83 ASP A O 1
ATOM 659 N N . LYS A 1 84 ? -4.417 -9.847 3.730 1.00 95.69 84 LYS A N 1
ATOM 6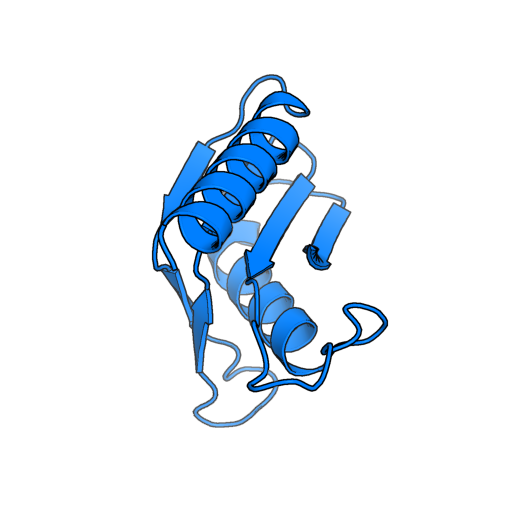60 C CA . LYS A 1 84 ? -3.581 -9.824 4.928 1.00 95.69 84 LYS A CA 1
ATOM 661 C C . LYS A 1 84 ? -4.229 -9.063 6.087 1.00 95.69 84 LYS A C 1
ATOM 663 O O . LYS A 1 84 ? -4.032 -9.455 7.237 1.00 95.69 84 LYS A O 1
ATOM 668 N N . TYR A 1 85 ? -4.946 -7.974 5.806 1.00 95.25 85 TYR A N 1
ATOM 669 C CA . TYR A 1 85 ? -5.389 -7.018 6.828 1.00 95.25 85 TYR A CA 1
ATOM 670 C C . TYR A 1 85 ? -6.899 -7.034 7.116 1.00 95.25 85 TYR A C 1
ATOM 672 O O . TYR A 1 85 ? -7.283 -6.566 8.185 1.00 95.25 85 TYR A O 1
ATOM 680 N N . ASP A 1 86 ? -7.738 -7.614 6.249 1.00 91.19 86 ASP A N 1
ATOM 681 C CA . ASP A 1 86 ? -9.215 -7.647 6.375 1.00 91.19 86 ASP A CA 1
ATOM 682 C C . ASP A 1 86 ? -9.716 -8.299 7.680 1.00 91.19 86 ASP A C 1
ATOM 684 O O . ASP A 1 86 ? -10.785 -7.989 8.188 1.00 91.19 86 ASP A O 1
ATOM 688 N N . ILE A 1 87 ? -8.918 -9.182 8.292 1.00 87.12 87 ILE A N 1
ATOM 689 C CA . ILE A 1 87 ? -9.273 -9.819 9.573 1.00 87.12 87 ILE A CA 1
ATOM 690 C C . ILE A 1 87 ? -9.117 -8.855 10.765 1.00 87.12 87 ILE A C 1
ATOM 692 O O . ILE A 1 87 ? -9.738 -9.054 11.808 1.00 87.12 87 ILE A O 1
ATOM 696 N N . ILE A 1 88 ? -8.250 -7.846 10.643 1.00 88.56 88 ILE A N 1
ATOM 697 C CA . ILE A 1 88 ? -7.848 -6.957 11.746 1.00 88.56 88 ILE A CA 1
ATOM 698 C C . ILE A 1 88 ? -8.440 -5.551 11.570 1.00 88.56 88 ILE A C 1
ATOM 700 O O . ILE A 1 88 ? -8.717 -4.883 12.564 1.00 88.56 88 ILE A O 1
ATOM 704 N N . TYR A 1 89 ? -8.638 -5.110 10.326 1.00 87.75 89 TYR A N 1
ATOM 705 C CA . TYR A 1 89 ? -9.110 -3.772 9.979 1.00 87.75 89 TYR A CA 1
ATOM 706 C C . TYR A 1 89 ? -10.429 -3.840 9.211 1.00 87.75 89 TYR A C 1
ATOM 708 O O . TYR A 1 89 ? -10.545 -4.581 8.243 1.00 87.75 89 TYR A O 1
ATOM 716 N N . GLU A 1 90 ? -11.389 -2.995 9.584 1.00 88.12 90 GLU A N 1
ATOM 717 C CA . GLU A 1 90 ? -12.681 -2.865 8.900 1.00 88.12 90 GLU A CA 1
ATOM 718 C C . GLU A 1 90 ? -12.634 -1.759 7.828 1.00 88.12 90 GLU A C 1
ATOM 720 O O . GLU A 1 90 ? -13.317 -0.740 7.928 1.00 88.12 90 GLU A O 1
ATOM 725 N N . PHE A 1 91 ? -11.809 -1.922 6.789 1.00 91.44 91 PHE A N 1
ATOM 726 C CA . PHE A 1 91 ? -11.764 -0.941 5.699 1.00 91.44 91 PHE A CA 1
ATOM 727 C C . PHE A 1 91 ? -12.916 -1.135 4.698 1.00 91.44 91 PHE A C 1
ATOM 729 O O . PHE A 1 91 ? -13.291 -2.244 4.333 1.00 91.44 91 PHE A O 1
ATOM 736 N N . GLU A 1 92 ? -13.449 -0.026 4.185 1.00 93.81 92 GLU A N 1
ATOM 737 C CA . GLU A 1 92 ? -14.514 -0.010 3.168 1.00 93.81 92 GLU A CA 1
ATOM 738 C C . GLU A 1 92 ? -13.967 0.354 1.779 1.00 93.81 92 GLU A C 1
ATOM 740 O O . GLU A 1 92 ? -14.628 0.168 0.758 1.00 93.81 92 GLU A O 1
ATOM 745 N N . THR A 1 93 ? -12.769 0.943 1.733 1.00 95.31 93 THR A N 1
ATOM 746 C CA . THR A 1 93 ? -12.169 1.504 0.521 1.00 95.31 93 THR A CA 1
ATOM 747 C C . THR A 1 93 ? -10.733 1.031 0.359 1.00 95.31 93 THR A C 1
ATOM 749 O O . THR A 1 93 ? -9.941 1.067 1.297 1.00 95.31 93 THR A O 1
ATOM 752 N N . VAL A 1 94 ? -10.383 0.654 -0.868 1.00 95.56 94 VAL A N 1
ATOM 753 C CA . VAL A 1 94 ? -9.000 0.402 -1.275 1.00 95.56 94 VAL A CA 1
ATOM 754 C C . VAL A 1 94 ? -8.577 1.506 -2.230 1.00 95.56 94 VAL A C 1
ATOM 756 O O . VAL A 1 94 ? -9.244 1.753 -3.237 1.00 95.56 94 VAL A O 1
ATOM 759 N N . ARG A 1 95 ? -7.474 2.179 -1.914 1.00 95.19 95 ARG A N 1
ATOM 760 C CA . ARG A 1 95 ? -6.855 3.183 -2.775 1.00 95.19 95 ARG A CA 1
ATOM 761 C C . ARG A 1 95 ? -5.527 2.659 -3.307 1.00 95.19 95 ARG A C 1
ATOM 763 O O . ARG A 1 95 ? -4.805 1.939 -2.629 1.00 95.19 95 ARG A O 1
ATOM 770 N N . MET A 1 96 ? -5.240 3.018 -4.544 1.00 93.38 96 MET A N 1
ATOM 771 C CA . MET A 1 96 ? -4.060 2.604 -5.284 1.00 93.38 96 MET A CA 1
ATOM 772 C C . MET A 1 96 ? -3.427 3.866 -5.859 1.00 93.38 96 MET A C 1
ATOM 774 O O . MET A 1 96 ? -4.121 4.601 -6.569 1.00 93.38 96 MET A O 1
ATOM 778 N N . THR A 1 97 ? -2.165 4.111 -5.512 1.00 89.19 97 THR A N 1
ATOM 779 C CA . THR A 1 97 ? -1.419 5.332 -5.837 1.00 89.19 97 THR A CA 1
ATOM 780 C C . THR A 1 97 ? -0.068 4.997 -6.450 1.00 89.19 97 THR A C 1
ATOM 782 O O . THR A 1 97 ? 0.636 4.110 -5.913 1.00 89.19 97 THR A O 1
#

Radius of gyration: 13.49 Å; Cα contacts (8 Å, |Δi|>4): 147; chains: 1; bounding box: 32×34×32 Å

Secondary structure (DSSP, 8-state):
-HHHHHHHHHHHHHHHTTSTT-EEEEEEEEE-TTTSTT-EEEEEEEEE-SSEEEEE-----SS-PPP-TT-HHHHHHHHHHHHHHTTT----EEEE-

InterPro domains:
  IPR021229 Protein of unknown function DUF2800 [PF10926] (1-97)

Foldseek 3Di:
DVVVVVVLVVVVVVVLVVAPDKDKDAQDKFDLCVPPPVDIDTFGIWIDHQAEIETEHDDPDPPDHDDQVVDPVQVSSQNRVCVVCVVPHVYNYYHYD